Protein AF-A0ABD0NUD4-F1 (afdb_monomer_lite)

Radius of gyration: 18.24 Å; chains: 1; bounding box: 41×20×49 Å

pLDDT: mean 90.35, std 7.93, range [60.25, 96.12]

Organism: Cirrhinus mrigala (NCBI:txid683832)

Secondary structure (DSSP, 8-state):
-GGG------S--PPPGGG---EEETTEEE-GGGHHHHHHHHS-TTTT--

Structure (mmCIF, N/CA/C/O backbone):
data_AF-A0ABD0NUD4-F1
#
_entry.id   AF-A0ABD0NUD4-F1
#
loop_
_atom_site.group_PDB
_atom_site.id
_atom_site.type_symbol
_atom_site.label_atom_id
_atom_site.label_alt_id
_atom_site.label_comp_id
_atom_site.label_asym_id
_atom_site.label_entity_id
_atom_site.label_seq_id
_atom_site.pdbx_PDB_ins_code
_atom_site.Cartn_x
_atom_site.Cartn_y
_atom_site.Cartn_z
_atom_site.occupancy
_atom_site.B_iso_or_equiv
_atom_site.auth_seq_id
_atom_site.auth_comp_id
_atom_site.auth_asym_id
_atom_site.auth_atom_id
_atom_site.pdbx_PDB_model_num
ATOM 1 N N . ILE A 1 1 ? -29.304 -2.766 32.900 1.00 60.25 1 ILE A N 1
ATOM 2 C CA . ILE A 1 1 ? -28.061 -1.970 32.720 1.00 60.25 1 ILE A CA 1
ATOM 3 C C . ILE A 1 1 ? -27.211 -2.557 31.588 1.00 60.25 1 ILE A C 1
ATOM 5 O O . ILE A 1 1 ? -26.880 -1.815 30.677 1.00 60.25 1 ILE A O 1
ATOM 9 N N . LEU A 1 2 ? -26.973 -3.876 31.562 1.00 62.53 2 LEU A N 1
ATOM 10 C CA . LEU A 1 2 ? -26.246 -4.580 30.485 1.00 62.53 2 LEU A CA 1
ATOM 11 C C . LEU A 1 2 ? -26.867 -4.490 29.071 1.00 62.53 2 LEU A C 1
ATOM 13 O O . LEU A 1 2 ? -26.149 -4.598 28.091 1.00 62.53 2 LEU A O 1
ATOM 17 N N . SER A 1 3 ? -28.171 -4.232 28.940 1.00 70.19 3 SER A N 1
ATOM 18 C CA . SER A 1 3 ? -28.883 -4.149 27.650 1.00 70.19 3 SER A CA 1
ATOM 19 C C . SER A 1 3 ? -28.681 -2.843 26.862 1.00 70.19 3 SER A C 1
ATOM 21 O O . SER A 1 3 ? -29.291 -2.669 25.813 1.00 70.19 3 SER A O 1
ATOM 23 N N . LYS A 1 4 ? -27.870 -1.905 27.370 1.00 79.12 4 LYS A N 1
ATOM 24 C CA . LYS A 1 4 ? -27.602 -0.596 26.740 1.00 79.12 4 LYS A CA 1
ATOM 25 C C . LYS A 1 4 ? -26.176 -0.454 26.197 1.00 79.12 4 LYS A C 1
ATOM 27 O O . LYS A 1 4 ? -25.802 0.638 25.783 1.00 79.12 4 LYS A O 1
ATOM 32 N N . VAL A 1 5 ? -25.373 -1.517 26.231 1.00 82.44 5 VAL A N 1
ATOM 33 C CA . VAL A 1 5 ? -23.987 -1.483 25.751 1.00 82.44 5 VAL A CA 1
ATOM 34 C C . VAL A 1 5 ? -23.921 -2.152 24.388 1.00 82.44 5 VAL A C 1
ATOM 36 O O . VAL A 1 5 ? -24.254 -3.327 24.259 1.00 82.44 5 VAL A O 1
ATOM 39 N N . ASN A 1 6 ? -23.483 -1.397 23.383 1.00 83.62 6 ASN A N 1
ATOM 40 C CA . ASN A 1 6 ? -23.124 -1.939 22.082 1.00 83.62 6 ASN A CA 1
ATOM 41 C C . ASN A 1 6 ? -21.611 -2.189 22.086 1.00 83.62 6 ASN A C 1
ATOM 43 O O . ASN A 1 6 ? -20.827 -1.246 22.205 1.00 83.62 6 ASN A O 1
ATOM 47 N N . A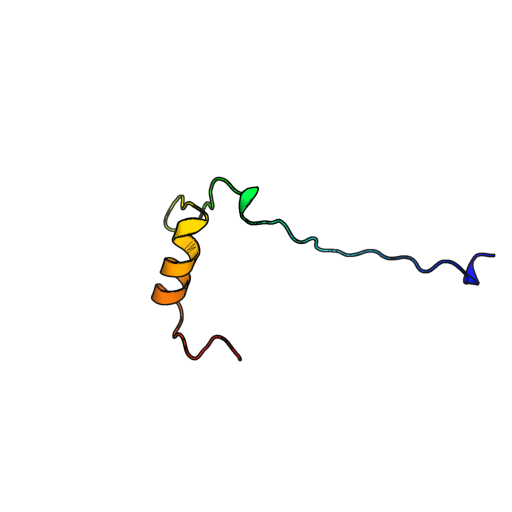LA A 1 7 ? -21.207 -3.458 22.071 1.00 85.62 7 ALA A N 1
ATOM 48 C CA . ALA A 1 7 ? -19.801 -3.836 22.103 1.00 85.62 7 ALA A CA 1
ATOM 49 C C . ALA A 1 7 ? -19.262 -3.896 20.671 1.00 85.62 7 ALA A C 1
ATOM 51 O O . ALA A 1 7 ? -19.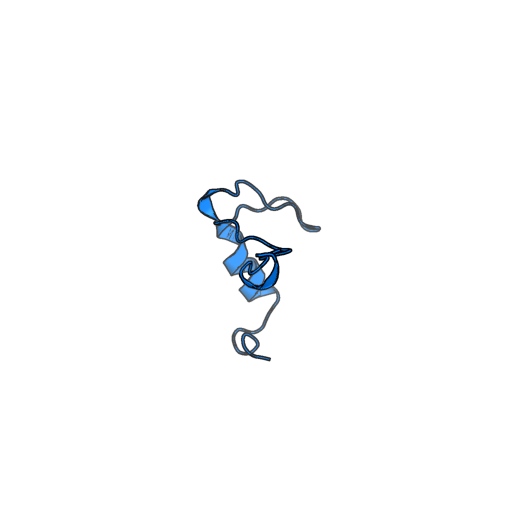642 -4.770 19.893 1.00 85.62 7 ALA A O 1
ATOM 52 N N . HIS A 1 8 ? -18.368 -2.970 20.333 1.00 89.44 8 HIS A N 1
ATOM 53 C CA . HIS A 1 8 ? -17.665 -2.969 19.055 1.00 89.44 8 HIS A CA 1
ATOM 54 C C . HIS A 1 8 ? -16.315 -3.675 19.212 1.00 89.44 8 HIS A C 1
ATOM 56 O O . HIS A 1 8 ? -15.504 -3.281 20.045 1.00 89.44 8 HIS A O 1
ATOM 62 N N . CYS A 1 9 ? -16.084 -4.713 18.407 1.00 90.12 9 CYS A N 1
ATOM 63 C CA . CYS A 1 9 ? -14.819 -5.446 18.343 1.00 90.12 9 CYS A CA 1
ATOM 64 C C . CYS A 1 9 ? -14.377 -5.557 16.872 1.00 90.12 9 CYS A C 1
ATOM 66 O O . CYS A 1 9 ? -14.579 -6.602 16.247 1.00 90.12 9 CYS A O 1
ATOM 68 N N . PRO A 1 10 ? -13.879 -4.461 16.266 1.00 93.44 10 PRO A N 1
ATOM 69 C CA . PRO A 1 10 ? -13.321 -4.522 14.924 1.00 93.44 10 PRO A CA 1
ATOM 70 C C . PRO A 1 10 ? -12.055 -5.382 14.948 1.00 93.44 10 PRO A C 1
ATOM 72 O O . PRO A 1 10 ? -11.162 -5.175 15.765 1.00 93.44 10 PRO A O 1
ATOM 75 N N . VAL A 1 11 ? -11.997 -6.370 14.059 1.00 95.62 11 VAL A N 1
ATOM 76 C CA . VAL A 1 11 ? -10.850 -7.290 13.955 1.00 95.62 11 VAL A CA 1
ATOM 77 C C . VAL A 1 11 ? -9.686 -6.649 13.196 1.00 95.62 11 VAL A C 1
ATOM 79 O O . VAL A 1 11 ? -8.531 -7.005 13.411 1.00 95.62 11 VAL A O 1
ATOM 82 N N . PHE A 1 12 ? -9.991 -5.695 12.319 1.00 95.75 12 PHE A N 1
ATOM 83 C CA . PHE A 1 12 ? -9.031 -5.031 11.449 1.00 95.75 12 PHE A CA 1
ATOM 84 C C . PHE A 1 12 ? -9.108 -3.522 11.630 1.00 95.75 12 PHE A C 1
ATOM 86 O O . PHE A 1 12 ? -10.175 -2.984 11.933 1.00 95.75 12 PHE A O 1
ATOM 93 N N . ASP A 1 13 ? -7.979 -2.866 11.396 1.00 95.88 13 ASP A N 1
ATOM 94 C CA . ASP A 1 13 ? -7.861 -1.415 11.381 1.00 95.88 13 ASP A CA 1
ATOM 95 C C . ASP A 1 13 ? -7.151 -0.973 10.100 1.00 95.88 13 ASP A C 1
ATOM 97 O O . ASP A 1 13 ? -6.396 -1.736 9.488 1.00 95.88 13 ASP A O 1
ATOM 101 N N . TYR A 1 14 ? -7.423 0.253 9.675 1.00 96.12 14 TYR A N 1
ATOM 102 C CA . TYR A 1 14 ? -6.831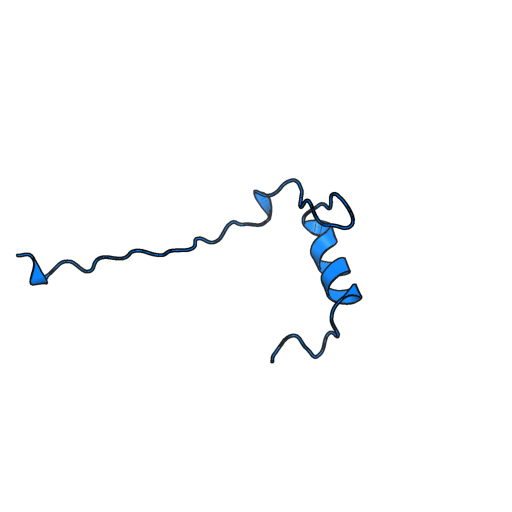 0.825 8.478 1.00 96.12 14 TYR A CA 1
ATOM 103 C C . TYR A 1 14 ? -5.542 1.564 8.830 1.00 96.12 14 TYR A C 1
ATOM 105 O O . TYR A 1 14 ? -5.546 2.502 9.626 1.00 96.12 14 TYR A O 1
ATOM 113 N N . VAL A 1 15 ? -4.437 1.174 8.192 1.00 95.50 15 VAL A N 1
ATOM 114 C CA . VAL A 1 15 ? -3.144 1.848 8.343 1.00 95.50 15 VAL A CA 1
ATOM 115 C C . VAL A 1 15 ? -2.890 2.734 7.120 1.00 95.50 15 VAL A C 1
ATOM 117 O O . VAL A 1 15 ? -2.776 2.204 6.012 1.00 95.50 15 VAL A O 1
ATOM 120 N N . PRO A 1 16 ? -2.775 4.064 7.293 1.00 95.31 16 PRO A N 1
ATOM 121 C CA . PRO A 1 16 ? -2.443 4.974 6.204 1.00 95.31 16 PRO A CA 1
ATOM 122 C C . PRO A 1 16 ? -1.066 4.682 5.580 1.00 95.31 16 PRO A C 1
ATOM 124 O O . PRO A 1 16 ? -0.128 4.317 6.300 1.00 95.31 16 PRO A O 1
ATOM 127 N N . PRO A 1 17 ? -0.903 4.873 4.258 1.00 93.25 17 PRO A N 1
ATOM 128 C CA . PRO A 1 17 ? 0.336 4.550 3.555 1.00 93.25 17 PRO A CA 1
ATOM 129 C C . PRO A 1 17 ? 1.520 5.438 3.960 1.00 93.25 17 PRO A C 1
ATOM 131 O O . PRO A 1 17 ? 2.664 5.009 3.828 1.00 93.25 17 PRO A O 1
ATOM 134 N N . GLU A 1 18 ? 1.281 6.643 4.487 1.00 94.19 18 GLU A N 1
ATOM 135 C CA . GLU A 1 18 ? 2.333 7.571 4.932 1.00 94.19 18 GLU A CA 1
ATOM 136 C C . GLU A 1 18 ? 3.105 7.044 6.150 1.00 94.19 18 GLU A C 1
ATOM 138 O O . GLU A 1 18 ? 4.215 7.498 6.426 1.00 94.19 18 GLU A O 1
ATOM 143 N N . LEU A 1 19 ? 2.528 6.081 6.877 1.00 95.56 19 LEU A N 1
ATOM 144 C CA . LEU A 1 19 ? 3.154 5.432 8.029 1.00 95.56 19 LEU A CA 1
ATOM 145 C C . LEU A 1 19 ? 3.990 4.204 7.641 1.00 95.56 19 LEU A C 1
ATOM 147 O O . LEU A 1 19 ? 4.615 3.588 8.505 1.00 95.56 19 LEU A O 1
ATOM 151 N N . ILE A 1 20 ? 4.003 3.825 6.361 1.00 94.94 20 ILE A N 1
ATOM 152 C CA . ILE A 1 20 ? 4.681 2.625 5.874 1.00 94.94 20 ILE A CA 1
ATOM 153 C C . ILE A 1 20 ? 5.966 3.033 5.154 1.00 94.94 20 ILE A C 1
ATOM 155 O O . ILE A 1 20 ? 5.940 3.781 4.186 1.00 94.94 20 ILE A O 1
ATOM 159 N N . THR A 1 21 ? 7.111 2.505 5.587 1.00 95.50 21 THR A N 1
ATOM 160 C CA . THR A 1 21 ? 8.404 2.812 4.945 1.00 95.50 21 THR A CA 1
ATOM 161 C C . THR A 1 21 ? 8.755 1.818 3.839 1.00 95.50 21 THR A C 1
ATOM 163 O O . THR A 1 21 ? 9.344 2.192 2.826 1.00 95.50 21 THR A O 1
ATOM 166 N N . LEU A 1 22 ? 8.428 0.537 4.033 1.00 94.81 22 LEU A N 1
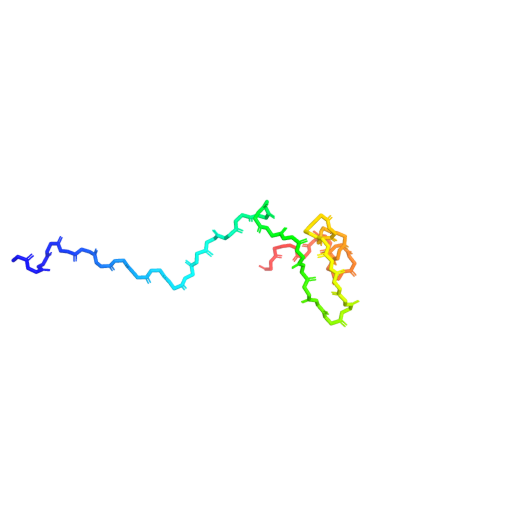ATOM 167 C CA . LEU A 1 22 ? 8.896 -0.547 3.173 1.00 94.81 22 LEU A CA 1
ATOM 168 C C . LEU A 1 22 ? 7.929 -1.735 3.194 1.00 94.81 22 LEU A C 1
ATOM 170 O O . LEU A 1 22 ? 7.593 -2.250 4.258 1.00 94.81 22 LEU A O 1
ATOM 174 N N . PHE A 1 23 ? 7.559 -2.211 2.010 1.00 94.69 23 PHE A N 1
ATOM 175 C CA . PHE A 1 23 ? 6.859 -3.472 1.797 1.00 94.69 23 PHE A CA 1
ATOM 176 C C . PHE A 1 23 ? 7.861 -4.562 1.426 1.00 94.69 23 PHE A C 1
ATOM 178 O O . PHE A 1 23 ? 8.560 -4.443 0.421 1.00 94.69 23 PHE A O 1
ATOM 185 N N . ILE A 1 24 ? 7.924 -5.639 2.210 1.00 95.00 24 ILE A N 1
ATOM 186 C CA . ILE A 1 24 ? 8.731 -6.821 1.883 1.00 95.00 24 ILE A CA 1
ATOM 187 C C . ILE A 1 24 ? 7.838 -7.843 1.183 1.00 95.00 24 ILE A C 1
ATOM 189 O O . ILE A 1 24 ? 6.882 -8.348 1.766 1.00 95.00 24 ILE A O 1
ATOM 193 N N . SER A 1 25 ? 8.166 -8.141 -0.069 1.00 92.50 25 SER A N 1
ATOM 194 C CA . SER A 1 25 ? 7.460 -9.094 -0.930 1.00 92.50 25 SER A CA 1
ATOM 195 C C . SER A 1 25 ? 8.406 -10.200 -1.409 1.00 92.50 25 SER A C 1
ATOM 197 O O . SER A 1 25 ? 9.617 -10.134 -1.193 1.00 92.50 25 SER A O 1
ATOM 199 N N . ASN A 1 26 ? 7.876 -11.207 -2.105 1.00 91.38 26 ASN A N 1
ATOM 200 C CA . ASN A 1 26 ? 8.675 -12.284 -2.703 1.00 91.38 26 ASN A CA 1
ATOM 201 C C . ASN A 1 26 ? 9.670 -11.784 -3.767 1.00 91.38 26 ASN A C 1
ATOM 203 O O . ASN A 1 26 ? 10.672 -12.446 -4.019 1.00 91.38 26 ASN A O 1
ATOM 207 N N . ILE A 1 27 ? 9.405 -10.625 -4.372 1.00 88.88 27 ILE A N 1
ATOM 208 C CA . ILE A 1 27 ? 10.280 -9.980 -5.362 1.00 88.88 27 ILE A CA 1
ATOM 209 C C . ILE A 1 27 ? 11.280 -8.996 -4.731 1.00 88.88 27 ILE A C 1
ATOM 211 O O . ILE A 1 27 ? 12.089 -8.407 -5.443 1.00 88.88 27 ILE A O 1
ATOM 215 N N . GLY A 1 28 ? 11.245 -8.815 -3.406 1.00 91.81 28 GLY A N 1
ATOM 216 C CA . GLY A 1 28 ? 12.128 -7.910 -2.671 1.00 91.81 28 GLY A CA 1
ATOM 217 C C . GLY A 1 28 ? 11.393 -6.795 -1.924 1.00 91.81 28 GLY A C 1
ATOM 218 O O . GLY A 1 28 ? 10.180 -6.858 -1.693 1.00 91.81 28 GLY A O 1
ATOM 219 N N . GLY A 1 29 ? 12.161 -5.788 -1.503 1.00 93.50 29 GLY A N 1
ATOM 220 C CA . GLY A 1 29 ? 11.673 -4.625 -0.762 1.00 93.50 29 GLY A CA 1
ATOM 221 C C . GLY A 1 29 ? 11.249 -3.479 -1.682 1.00 93.50 29 GLY A C 1
ATOM 222 O O . GLY A 1 29 ? 12.046 -3.032 -2.501 1.00 93.50 29 GLY A O 1
ATOM 223 N N . ASN A 1 30 ? 10.024 -2.979 -1.512 1.00 94.00 30 ASN A N 1
ATOM 224 C CA . ASN A 1 30 ? 9.440 -1.908 -2.318 1.00 94.00 30 ASN A CA 1
ATOM 225 C C . ASN A 1 30 ? 8.906 -0.769 -1.440 1.00 94.00 30 ASN A C 1
ATOM 227 O O . ASN A 1 30 ? 8.282 -1.010 -0.408 1.00 94.00 30 ASN A O 1
ATOM 231 N N . ALA A 1 31 ? 9.113 0.481 -1.854 1.00 94.25 31 ALA A N 1
ATOM 232 C CA . ALA A 1 31 ? 8.472 1.627 -1.210 1.00 94.25 31 ALA A CA 1
ATOM 233 C C . ALA A 1 31 ? 6.954 1.634 -1.497 1.00 94.25 31 ALA A C 1
ATOM 235 O O . ALA A 1 31 ? 6.540 1.134 -2.548 1.00 94.25 31 ALA A O 1
ATOM 236 N N . PRO A 1 32 ? 6.114 2.249 -0.641 1.00 94.00 32 PRO A N 1
ATOM 237 C CA . PRO A 1 32 ? 4.672 2.360 -0.892 1.00 94.00 32 PRO A CA 1
ATOM 238 C C . PRO A 1 32 ? 4.320 2.989 -2.239 1.00 94.00 32 PRO A C 1
ATOM 240 O O . PRO A 1 32 ? 3.370 2.574 -2.898 1.00 94.00 32 PRO A O 1
ATOM 243 N N . SER A 1 33 ? 5.129 3.947 -2.692 1.00 93.62 33 SER A N 1
ATOM 244 C CA . SER A 1 33 ? 4.952 4.606 -3.986 1.00 93.62 33 SER A CA 1
ATOM 245 C C . SER A 1 33 ? 5.145 3.676 -5.183 1.00 93.62 33 SER A C 1
ATOM 247 O O . SER A 1 33 ? 4.753 4.045 -6.278 1.00 93.62 33 SER A O 1
ATOM 249 N N . TYR A 1 34 ? 5.724 2.485 -5.017 1.00 94.69 34 TYR A N 1
ATOM 250 C CA . TYR A 1 34 ? 5.912 1.523 -6.104 1.00 94.69 34 TYR A CA 1
ATOM 251 C C . TYR A 1 34 ? 4.703 0.590 -6.297 1.00 94.69 34 TYR A C 1
ATOM 253 O O . TYR A 1 34 ? 4.584 -0.067 -7.330 1.00 94.69 34 TYR A O 1
ATOM 261 N N . ILE A 1 35 ? 3.774 0.548 -5.336 1.00 93.50 35 ILE A N 1
ATOM 262 C CA . ILE A 1 35 ? 2.649 -0.398 -5.349 1.00 93.50 35 ILE A CA 1
ATOM 263 C C . ILE A 1 35 ? 1.723 -0.182 -6.553 1.00 93.50 35 ILE A C 1
ATOM 265 O O . ILE A 1 35 ? 1.299 -1.165 -7.152 1.00 93.50 35 ILE A O 1
ATOM 269 N N . TYR A 1 36 ? 1.466 1.062 -6.984 1.00 93.25 36 TYR A N 1
ATOM 270 C CA . TYR A 1 36 ? 0.612 1.315 -8.160 1.00 93.25 36 TYR A CA 1
ATOM 271 C C . TYR A 1 36 ? 1.140 0.614 -9.420 1.00 93.25 36 TYR A C 1
ATOM 273 O O . TYR A 1 36 ? 0.365 0.093 -10.217 1.00 93.25 36 TYR A O 1
ATOM 281 N N . ARG A 1 37 ? 2.468 0.574 -9.582 1.00 94.19 37 ARG A N 1
ATOM 282 C CA . AR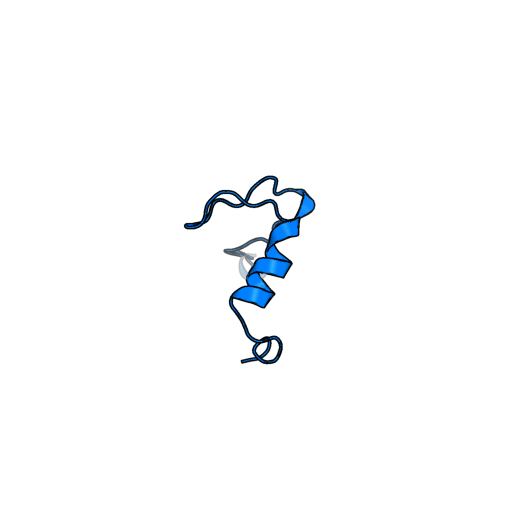G A 1 37 ? 3.112 -0.052 -10.732 1.00 94.19 37 A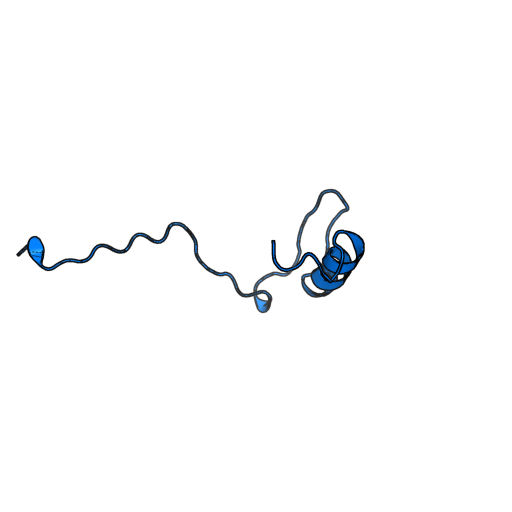RG A CA 1
ATOM 283 C C . ARG A 1 37 ? 2.959 -1.567 -10.670 1.00 94.19 37 ARG A C 1
ATOM 285 O O . ARG A 1 37 ? 2.642 -2.173 -11.686 1.00 94.19 37 ARG A O 1
ATOM 292 N N . LEU A 1 38 ? 3.122 -2.159 -9.485 1.00 93.69 38 LEU A N 1
ATOM 293 C CA . LEU A 1 38 ? 2.871 -3.588 -9.287 1.00 93.69 38 LEU A CA 1
ATOM 294 C C . LEU A 1 38 ? 1.424 -3.960 -9.617 1.00 93.69 38 LEU A C 1
ATOM 296 O O . LEU A 1 38 ? 1.196 -4.991 -10.237 1.00 93.69 38 LEU A O 1
ATOM 300 N N . MET A 1 39 ? 0.455 -3.112 -9.262 1.00 92.94 39 MET A N 1
ATOM 301 C CA . MET A 1 39 ? -0.947 -3.355 -9.611 1.00 92.94 39 MET A CA 1
ATOM 302 C C . MET A 1 39 ? -1.153 -3.390 -11.129 1.00 92.94 39 MET A C 1
ATOM 304 O O . MET A 1 39 ? -1.765 -4.329 -11.622 1.00 92.94 39 MET A O 1
ATOM 308 N N . SER A 1 40 ? -0.585 -2.435 -11.872 1.00 93.31 40 SER A N 1
ATOM 309 C CA . SER A 1 40 ? -0.645 -2.425 -13.342 1.00 93.31 40 SER A CA 1
ATOM 310 C C . SER A 1 40 ? 0.103 -3.582 -14.012 1.00 93.31 40 SER A C 1
ATOM 312 O O . SER A 1 40 ? -0.240 -3.960 -15.126 1.00 93.31 40 SER A O 1
ATOM 314 N N . GLU A 1 41 ? 1.153 -4.112 -13.380 1.00 94.19 41 GLU A N 1
ATOM 315 C CA . GLU A 1 41 ? 1.913 -5.253 -13.904 1.00 94.19 41 GLU A CA 1
ATOM 316 C C . GLU A 1 41 ? 1.197 -6.594 -13.664 1.00 94.19 41 GLU A C 1
ATOM 318 O O . GLU A 1 41 ? 1.350 -7.516 -14.465 1.00 94.19 41 GLU A O 1
ATOM 323 N N . LEU A 1 42 ? 0.444 -6.719 -12.566 1.00 93.69 42 LEU A N 1
ATOM 324 C CA . LEU A 1 42 ? -0.165 -7.982 -12.132 1.00 93.69 42 LEU A CA 1
ATOM 325 C C . LEU A 1 42 ? -1.642 -8.125 -12.507 1.00 93.69 42 LEU A C 1
ATOM 327 O O . LEU A 1 42 ? -2.120 -9.252 -12.626 1.00 93.69 42 LEU A O 1
ATOM 331 N N . TYR A 1 43 ? -2.356 -7.015 -12.681 1.00 94.31 43 TYR A N 1
ATOM 332 C CA . TYR A 1 43 ? -3.794 -7.002 -12.933 1.00 94.31 43 TYR A CA 1
ATOM 333 C C . TYR A 1 43 ? -4.133 -6.170 -14.166 1.00 94.31 43 TYR A C 1
ATOM 335 O O . TYR A 1 43 ? -3.482 -5.166 -14.463 1.00 94.31 43 TYR A O 1
ATOM 343 N N . HIS A 1 44 ? -5.182 -6.580 -14.881 1.00 93.81 44 HIS A N 1
ATOM 344 C CA . HIS A 1 44 ? -5.741 -5.765 -15.949 1.00 93.81 44 HIS A CA 1
ATOM 345 C C . HIS A 1 44 ? -6.526 -4.590 -15.334 1.00 93.81 44 HIS A C 1
ATOM 347 O O . HIS A 1 44 ? -7.237 -4.789 -14.349 1.00 93.81 44 HIS A O 1
ATOM 353 N N . PRO A 1 45 ? -6.448 -3.366 -15.892 1.00 90.88 45 PRO A N 1
ATOM 354 C CA . PRO A 1 45 ? -7.127 -2.192 -15.330 1.00 90.88 45 PRO A CA 1
ATOM 355 C C . PRO A 1 45 ? -8.660 -2.297 -15.300 1.00 90.88 45 PRO A C 1
ATOM 357 O O . PRO A 1 45 ? -9.304 -1.544 -14.574 1.00 90.88 45 PRO A O 1
ATOM 360 N N . GLU A 1 46 ? -9.249 -3.198 -16.088 1.00 91.38 46 GLU A N 1
ATOM 361 C CA . GLU A 1 46 ? -10.700 -3.449 -16.094 1.00 91.38 46 GLU A CA 1
ATOM 362 C C . GLU A 1 46 ? -11.143 -4.431 -14.993 1.00 91.38 46 GLU A C 1
ATOM 364 O O . GLU A 1 46 ? -12.322 -4.460 -14.661 1.00 91.38 46 GLU A O 1
ATOM 369 N N . ASP A 1 47 ? -10.214 -5.157 -14.359 1.00 92.06 47 ASP A N 1
ATOM 370 C CA . ASP A 1 47 ? -10.509 -6.183 -13.341 1.00 92.06 47 ASP A CA 1
ATOM 371 C C . ASP A 1 47 ? -10.552 -5.605 -11.911 1.00 92.06 47 ASP A C 1
ATOM 373 O O . ASP A 1 47 ? -10.378 -6.316 -10.920 1.00 92.06 47 ASP A O 1
ATOM 377 N N . HIS A 1 48 ? -10.723 -4.287 -11.775 1.00 86.62 48 HIS A N 1
ATOM 378 C CA . HIS A 1 48 ? -10.801 -3.630 -10.465 1.00 86.62 48 HIS A CA 1
ATOM 379 C C . HIS A 1 48 ? -12.118 -3.925 -9.733 1.00 86.62 48 HIS A C 1
ATOM 381 O O . HIS A 1 48 ? -12.164 -3.865 -8.503 1.00 86.62 48 HIS A O 1
ATOM 387 N N . GLU A 1 49 ? -13.173 -4.237 -10.482 1.00 87.19 49 GLU A N 1
ATOM 388 C CA . GLU A 1 49 ? -14.466 -4.679 -9.971 1.00 87.19 49 GLU A CA 1
ATOM 389 C C . GLU A 1 49 ? -14.687 -6.125 -10.431 1.00 87.19 49 GLU A C 1
ATOM 391 O O . GLU A 1 49 ? -14.599 -6.416 -11.623 1.00 87.19 49 GLU A O 1
ATOM 396 N N . LEU A 1 50 ? -14.924 -7.027 -9.475 1.00 75.12 50 LEU A N 1
ATOM 397 C CA . LEU A 1 50 ? -15.199 -8.448 -9.716 1.00 75.12 50 LEU A CA 1
ATOM 398 C C . LEU A 1 50 ? -16.702 -8.728 -9.788 1.00 75.12 50 LEU A C 1
ATOM 400 O O . LEU A 1 50 ? -17.445 -8.141 -8.966 1.00 75.12 50 LEU A O 1
#

Foldseek 3Di:
DVVPDDDDDDPDDDDDLVPDQWDQDPVGIDRSVCVVVVCVVPDDPVVPDD

Sequence (50 aa):
ILSKVNAHCPVFDYVPPELITLFISNIGGNAPSYIYRLMSELYHPEDHEL

InterPro domains:
  IPR000649 Initiation factor 2B-related [PF01008] (4-32)
  IPR037171 NagB/RpiA transferase-like [SSF100950] (3-47)
  IPR042529 Initiation factor 2B-like, C-terminal [G3DSA:3.40.50.10470] (2-50)
  IPR051855 Eukaryotic initiation factor 2B subunit beta [PTHR45859] (2-49)